Protein AF-A0A356BUW4-F1 (afdb_monomer_lite)

pLDDT: mean 75.7, std 17.0, range [43.22, 95.94]

Structure (mmCIF, N/CA/C/O backbone):
data_AF-A0A356BUW4-F1
#
_entry.id   AF-A0A356BUW4-F1
#
loop_
_atom_site.group_PDB
_atom_site.id
_atom_site.type_symbol
_atom_site.label_atom_id
_atom_site.label_alt_id
_at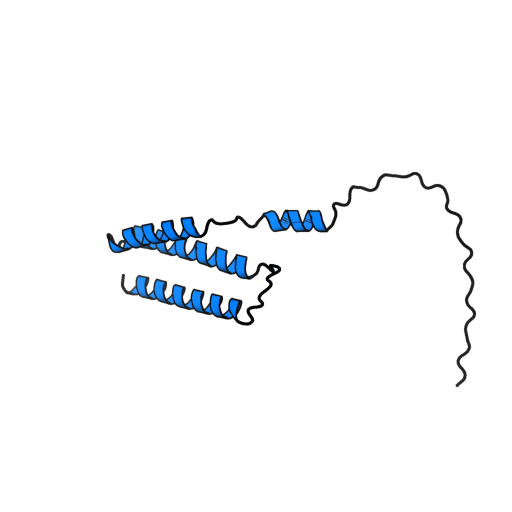om_site.label_comp_id
_atom_site.label_asym_id
_atom_site.label_entity_id
_atom_site.label_seq_id
_atom_site.pdbx_PDB_ins_code
_atom_site.Cartn_x
_atom_site.Cartn_y
_atom_site.Cartn_z
_atom_site.occupancy
_atom_site.B_iso_or_equiv
_atom_site.auth_seq_id
_atom_site.auth_comp_id
_atom_site.auth_asym_id
_atom_site.auth_atom_id
_atom_site.pdbx_PDB_model_num
ATOM 1 N N . MET A 1 1 ? 15.476 -4.150 -73.089 1.00 43.22 1 MET A N 1
ATOM 2 C CA . MET A 1 1 ? 15.822 -2.878 -72.413 1.00 43.22 1 MET A CA 1
ATOM 3 C C . MET A 1 1 ? 17.212 -3.011 -71.805 1.00 43.22 1 MET A C 1
ATOM 5 O O . MET A 1 1 ? 17.425 -3.914 -71.010 1.00 43.22 1 MET A O 1
ATOM 9 N N . ARG A 1 2 ? 18.174 -2.193 -72.248 1.00 43.66 2 ARG A N 1
ATOM 10 C CA . ARG A 1 2 ? 19.601 -2.278 -71.890 1.00 43.66 2 ARG A CA 1
ATOM 11 C C . ARG A 1 2 ? 19.931 -1.054 -71.034 1.00 43.66 2 ARG A C 1
ATOM 13 O O . ARG A 1 2 ? 19.915 0.057 -71.550 1.00 43.66 2 ARG A O 1
ATOM 20 N N . VAL A 1 3 ? 20.143 -1.244 -69.733 1.00 54.28 3 VAL A N 1
ATOM 21 C CA . VAL A 1 3 ? 20.401 -0.133 -68.802 1.00 54.28 3 VAL A CA 1
ATOM 22 C C . VAL A 1 3 ? 21.880 0.246 -68.874 1.00 54.28 3 VAL A C 1
ATOM 24 O O . VAL A 1 3 ? 22.766 -0.588 -68.685 1.00 54.28 3 VAL A O 1
ATOM 27 N N . VAL A 1 4 ? 22.130 1.507 -69.222 1.00 51.88 4 VAL A N 1
ATOM 28 C CA . VAL A 1 4 ? 23.450 2.107 -69.432 1.00 51.88 4 VAL A CA 1
ATOM 29 C C . VAL A 1 4 ? 24.115 2.364 -68.077 1.00 51.88 4 VAL A C 1
ATOM 31 O O . VAL A 1 4 ? 23.539 3.018 -67.213 1.00 51.88 4 VAL A O 1
ATOM 34 N N . LYS A 1 5 ? 25.338 1.855 -67.886 1.00 56.25 5 LYS A N 1
ATOM 35 C CA . LYS A 1 5 ? 26.172 2.139 -66.708 1.00 56.25 5 LYS A CA 1
ATOM 36 C C . LYS A 1 5 ? 26.662 3.589 -66.775 1.00 56.25 5 LYS A C 1
ATOM 38 O O . LYS A 1 5 ? 27.444 3.931 -67.658 1.00 56.25 5 LYS A O 1
ATOM 43 N N . THR A 1 6 ? 26.224 4.437 -65.851 1.00 54.97 6 THR A N 1
ATOM 44 C CA . THR A 1 6 ? 26.754 5.798 -65.696 1.00 54.97 6 THR A CA 1
ATOM 45 C C . THR A 1 6 ? 28.090 5.749 -64.958 1.00 54.97 6 THR A C 1
ATOM 47 O O . THR A 1 6 ? 28.169 5.280 -63.823 1.00 54.97 6 THR A O 1
ATOM 50 N N . ASN A 1 7 ? 29.143 6.216 -65.629 1.00 47.00 7 ASN A N 1
ATOM 51 C CA . ASN A 1 7 ? 30.513 6.271 -65.130 1.00 47.00 7 ASN A CA 1
ATOM 52 C C . ASN A 1 7 ? 30.637 7.090 -63.835 1.00 47.00 7 ASN A C 1
ATOM 54 O O . ASN A 1 7 ? 30.232 8.249 -63.762 1.00 47.00 7 ASN A O 1
ATOM 58 N N . SER A 1 8 ? 31.284 6.482 -62.843 1.00 53.38 8 SER A N 1
ATOM 59 C CA . SER A 1 8 ? 31.722 7.078 -61.583 1.00 53.38 8 SER A CA 1
ATOM 60 C C . SE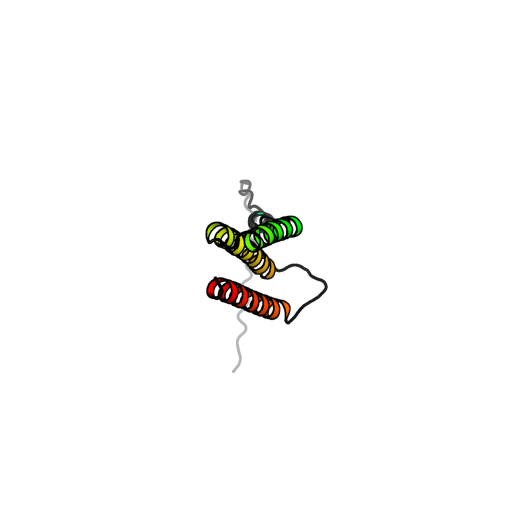R A 1 8 ? 32.715 8.221 -61.826 1.00 53.38 8 SER A C 1
ATOM 62 O O . SER A 1 8 ? 33.866 7.990 -62.213 1.00 53.38 8 SER A O 1
ATOM 64 N N . LYS A 1 9 ? 32.293 9.460 -61.571 1.00 50.75 9 LYS A N 1
ATOM 65 C CA . LYS A 1 9 ? 33.185 10.621 -61.532 1.00 50.75 9 LYS A CA 1
ATOM 66 C C . LYS A 1 9 ? 33.980 10.555 -60.223 1.00 50.75 9 LYS A C 1
ATOM 68 O O . LYS A 1 9 ? 33.431 10.771 -59.152 1.00 50.75 9 LYS A O 1
ATOM 73 N N . ARG A 1 10 ? 35.259 10.179 -60.316 1.00 51.12 10 ARG A N 1
ATOM 74 C CA . ARG A 1 10 ? 36.205 10.133 -59.189 1.00 51.12 10 ARG A CA 1
ATOM 75 C C . ARG A 1 10 ? 36.380 11.538 -58.609 1.00 51.12 10 ARG A C 1
ATOM 77 O O . ARG A 1 10 ? 36.978 12.399 -59.255 1.00 51.12 10 ARG A O 1
ATOM 84 N N . GLU A 1 11 ? 35.868 11.764 -57.407 1.00 54.53 11 GLU A N 1
ATOM 85 C CA . GLU A 1 11 ? 36.181 12.952 -56.615 1.00 54.53 11 GLU A CA 1
ATOM 86 C C . GLU A 1 11 ? 37.638 12.866 -56.136 1.00 54.53 11 GLU A C 1
ATOM 88 O O . GLU A 1 11 ? 38.107 11.825 -55.675 1.00 54.53 11 GLU A O 1
ATOM 93 N N . ARG A 1 12 ? 38.393 13.951 -56.330 1.00 57.00 12 ARG A N 1
ATOM 94 C CA . ARG A 1 12 ? 39.788 14.068 -55.887 1.00 57.00 12 ARG A CA 1
ATOM 95 C C . ARG A 1 12 ? 39.808 14.270 -54.364 1.00 57.00 12 ARG A C 1
ATOM 97 O O . ARG A 1 12 ? 38.963 15.015 -53.870 1.00 57.00 12 ARG A O 1
ATOM 104 N N . PRO A 1 13 ? 40.758 13.681 -53.617 1.00 50.31 13 PRO A N 1
ATOM 105 C CA . PRO A 1 13 ? 40.811 13.863 -52.172 1.00 50.31 13 PRO A CA 1
ATOM 106 C C . PRO A 1 13 ? 41.165 15.316 -51.835 1.00 50.31 13 PRO A C 1
ATOM 108 O O . PRO A 1 13 ? 42.144 15.872 -52.332 1.00 50.31 13 PRO A O 1
ATOM 111 N N . ILE A 1 14 ? 40.336 15.934 -50.997 1.00 58.06 14 ILE A N 1
ATOM 112 C CA . ILE A 1 14 ? 40.521 17.289 -50.482 1.00 58.06 14 ILE A CA 1
ATOM 113 C C . ILE A 1 14 ? 41.618 17.230 -49.410 1.00 58.06 14 ILE A C 1
ATOM 115 O O . ILE A 1 14 ? 41.450 16.576 -48.382 1.00 58.06 14 ILE A O 1
ATOM 119 N N . SER A 1 15 ? 42.747 17.900 -49.646 1.00 60.97 15 SER A N 1
ATOM 120 C CA . SER A 1 15 ? 43.830 18.045 -48.665 1.00 60.97 15 SER A CA 1
ATOM 121 C C . SER A 1 15 ? 43.331 18.751 -47.391 1.00 60.97 15 SER A C 1
ATOM 123 O O . SER A 1 15 ? 42.635 19.766 -47.498 1.00 60.97 15 SER A O 1
ATOM 125 N N . PRO A 1 16 ? 43.690 18.292 -46.175 1.00 52.78 16 PRO A N 1
ATOM 126 C CA . PRO A 1 16 ? 43.192 18.903 -44.952 1.00 52.78 16 PRO A CA 1
ATOM 127 C C . PRO A 1 16 ? 43.909 20.232 -44.686 1.00 52.78 16 PRO A C 1
ATOM 129 O O . PRO A 1 16 ? 45.071 20.279 -44.283 1.00 52.78 16 PRO A O 1
ATOM 132 N N . SER A 1 17 ? 43.189 21.335 -44.886 1.00 51.91 17 SER A N 1
ATOM 133 C CA . SER A 1 17 ? 43.562 22.646 -44.353 1.00 51.91 17 SER A CA 1
ATOM 134 C C . SER A 1 17 ? 43.600 22.580 -42.821 1.00 51.91 17 SER A C 1
ATOM 136 O O . SER A 1 17 ? 42.647 22.115 -42.189 1.00 51.91 17 SER A O 1
ATOM 138 N N . LYS A 1 18 ? 44.712 23.026 -42.219 1.00 56.25 18 LYS A N 1
ATOM 139 C CA . LYS A 1 18 ? 44.938 23.111 -40.764 1.00 56.25 18 LYS A CA 1
ATOM 140 C C . LYS A 1 18 ? 43.823 23.927 -40.091 1.00 56.25 18 LYS A C 1
ATOM 142 O O . LYS A 1 18 ? 43.921 25.144 -39.945 1.00 56.25 18 LYS A O 1
ATOM 147 N N . ARG A 1 19 ? 42.769 23.251 -39.626 1.00 51.91 19 ARG A N 1
ATOM 148 C CA . ARG A 1 19 ? 41.769 23.831 -38.724 1.00 51.91 19 ARG A CA 1
ATOM 149 C C . ARG A 1 19 ? 42.346 23.891 -37.312 1.00 51.91 19 ARG A C 1
ATOM 151 O O . ARG A 1 19 ? 42.727 22.876 -36.735 1.00 51.91 19 ARG A O 1
ATOM 158 N N . ARG A 1 20 ? 42.401 25.107 -36.764 1.00 54.81 20 ARG A N 1
ATOM 159 C CA . ARG A 1 20 ? 42.672 25.374 -35.347 1.00 54.81 20 ARG A CA 1
ATOM 160 C C . ARG A 1 20 ? 41.735 24.513 -34.492 1.00 54.81 20 ARG A C 1
ATOM 162 O O . ARG A 1 20 ? 40.518 24.622 -34.630 1.00 54.81 20 ARG A O 1
ATOM 169 N N . LYS A 1 21 ? 42.303 23.671 -33.624 1.00 45.91 21 LYS A N 1
ATOM 170 C CA . LYS A 1 21 ? 41.563 22.897 -32.620 1.00 45.91 21 LYS A CA 1
ATOM 171 C C . LYS A 1 21 ? 40.911 23.873 -31.635 1.00 45.91 21 LYS A C 1
ATOM 173 O O . LYS A 1 21 ? 41.555 24.320 -30.694 1.00 45.91 21 LYS A O 1
ATOM 178 N N . LYS A 1 22 ? 39.643 24.219 -31.861 1.00 53.03 22 LYS A N 1
ATOM 179 C CA . LYS A 1 22 ? 38.751 24.557 -30.751 1.00 53.03 22 LYS A CA 1
ATOM 180 C C . LYS A 1 22 ? 38.431 23.230 -30.072 1.00 53.03 22 LYS A C 1
ATOM 182 O O . LYS A 1 22 ? 37.983 22.304 -30.747 1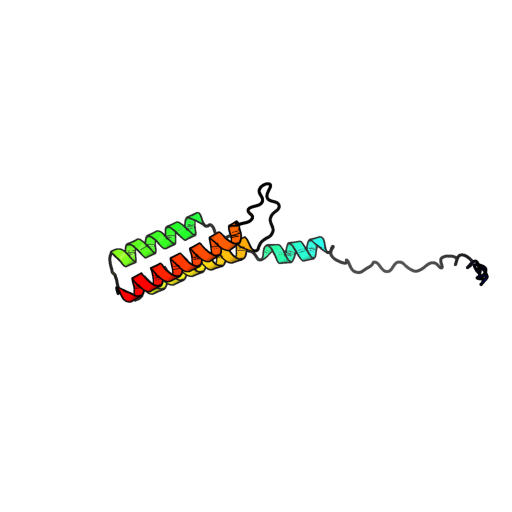.00 53.03 22 LYS A O 1
ATOM 187 N N . SER A 1 23 ? 38.758 23.114 -28.790 1.00 52.22 23 SER A N 1
ATOM 188 C CA . SER A 1 23 ? 38.296 22.005 -27.959 1.00 52.22 23 SER A CA 1
ATOM 189 C C . SER A 1 23 ? 36.773 21.906 -28.093 1.00 52.22 23 SER A C 1
ATOM 191 O O . SER A 1 23 ? 36.106 22.946 -28.033 1.00 52.22 23 SER A O 1
ATOM 193 N N . PRO A 1 24 ? 36.212 20.710 -28.338 1.00 54.84 24 PRO A N 1
ATOM 194 C CA . PRO A 1 24 ? 34.769 20.568 -28.345 1.00 54.84 24 PRO A CA 1
ATOM 195 C C . PRO A 1 24 ? 34.238 20.912 -26.943 1.00 54.84 24 PRO A C 1
ATOM 197 O O . PRO A 1 24 ? 34.958 20.709 -25.956 1.00 54.84 24 PRO A O 1
ATOM 200 N N . PRO A 1 25 ? 33.010 21.447 -26.825 1.00 56.59 25 PRO A N 1
ATOM 201 C CA . PRO A 1 25 ? 32.316 21.403 -25.547 1.00 56.59 25 PRO A CA 1
ATOM 202 C C . PRO A 1 25 ? 32.313 19.940 -25.101 1.00 56.59 25 PRO A C 1
ATOM 204 O O . PRO A 1 25 ? 32.164 19.049 -25.935 1.00 56.59 25 PRO A O 1
ATOM 207 N N . VAL A 1 26 ? 32.563 19.688 -23.818 1.00 59.53 26 VAL A N 1
ATOM 208 C CA . VAL A 1 26 ? 32.483 18.342 -23.247 1.00 59.53 26 VAL A CA 1
ATOM 209 C C . VAL A 1 26 ? 31.030 17.890 -23.396 1.00 59.53 26 VAL A C 1
ATOM 211 O O . VAL A 1 26 ? 30.188 18.194 -22.554 1.00 59.53 26 VAL A O 1
ATOM 214 N N . GLU A 1 27 ? 30.710 17.256 -24.523 1.00 63.12 27 GLU A N 1
ATOM 215 C CA . GLU A 1 27 ? 29.485 16.494 -24.703 1.00 63.12 27 GLU A CA 1
ATOM 216 C C . GLU A 1 27 ? 29.573 15.377 -23.672 1.00 63.12 27 GLU A C 1
ATOM 218 O O . GLU A 1 27 ? 30.347 14.432 -23.829 1.00 63.12 27 GLU A O 1
ATOM 223 N N . ARG A 1 28 ? 28.858 15.550 -22.554 1.00 65.50 28 ARG A N 1
ATOM 224 C CA . ARG A 1 28 ? 28.681 14.483 -21.570 1.00 65.50 28 ARG A CA 1
ATOM 225 C C . ARG A 1 28 ? 28.258 13.242 -22.333 1.00 65.50 28 ARG A C 1
ATOM 227 O O . ARG A 1 28 ? 27.387 13.331 -23.205 1.00 65.50 28 ARG A O 1
ATOM 234 N N . SER A 1 29 ? 28.891 12.111 -22.044 1.00 80.75 29 SER A N 1
ATOM 235 C CA . SER A 1 29 ? 28.521 10.877 -22.723 1.00 80.75 29 SER A CA 1
ATOM 236 C C . SER A 1 29 ? 27.025 10.627 -22.500 1.00 80.75 29 SER A C 1
ATOM 238 O O . SER A 1 29 ? 26.497 10.901 -21.421 1.00 80.75 29 SER A O 1
ATOM 240 N N . PHE A 1 30 ? 26.309 10.149 -23.522 1.00 74.50 30 PHE A N 1
ATOM 241 C CA . PHE A 1 30 ? 24.876 9.840 -23.401 1.00 74.50 30 PHE A CA 1
ATOM 242 C C . PHE A 1 30 ? 24.591 8.966 -22.164 1.00 74.50 30 PHE A C 1
ATOM 244 O O . PHE A 1 30 ? 23.598 9.161 -21.467 1.00 74.50 30 PHE A O 1
ATOM 251 N N . SER A 1 31 ? 25.530 8.075 -21.843 1.00 72.69 31 SER A N 1
ATOM 252 C CA . SER A 1 31 ? 25.543 7.238 -20.646 1.00 72.69 31 SER A CA 1
ATOM 253 C C . SER A 1 31 ? 25.522 8.035 -19.336 1.00 72.69 31 SER A C 1
ATOM 255 O O . SER A 1 31 ? 24.765 7.684 -18.438 1.00 72.69 31 SER A O 1
ATOM 257 N N . GLU A 1 32 ? 26.295 9.117 -19.218 1.00 75.38 32 GLU A N 1
ATOM 258 C CA . GLU A 1 32 ? 26.313 9.975 -18.022 1.00 75.38 32 GLU A CA 1
ATOM 259 C C . GLU A 1 32 ? 24.980 10.704 -17.823 1.00 75.38 32 GLU A C 1
ATOM 261 O O . GLU A 1 32 ? 24.489 10.797 -16.698 1.00 75.38 32 GLU A O 1
ATOM 266 N N . VAL A 1 33 ? 24.362 11.192 -18.904 1.00 76.56 33 VAL A N 1
ATOM 267 C CA . VAL A 1 33 ? 23.043 11.846 -18.830 1.00 76.56 33 VAL A CA 1
ATOM 268 C C . VAL A 1 33 ? 21.973 10.831 -18.422 1.00 76.56 33 VAL A C 1
ATOM 270 O O . VAL A 1 33 ? 21.178 11.107 -17.528 1.00 76.56 33 VAL A O 1
ATOM 273 N N . LEU A 1 34 ? 22.006 9.629 -19.004 1.00 70.94 34 LEU A N 1
ATOM 274 C CA . LEU A 1 34 ? 21.081 8.542 -18.677 1.00 70.94 34 LEU A CA 1
ATOM 275 C C . LEU A 1 34 ? 21.214 8.080 -17.214 1.00 70.94 34 LEU A C 1
ATOM 277 O O . LEU A 1 34 ? 20.207 7.869 -16.543 1.00 70.94 34 LEU A O 1
ATOM 281 N N . GLN A 1 35 ? 22.443 7.947 -16.706 1.00 64.88 35 GLN A N 1
ATOM 282 C CA . GLN A 1 35 ? 22.697 7.583 -15.308 1.00 64.88 35 GLN A CA 1
ATOM 283 C C . GLN A 1 35 ? 22.217 8.672 -14.347 1.00 64.88 35 GLN A C 1
ATOM 285 O O . GLN A 1 35 ? 21.600 8.360 -13.334 1.00 64.88 35 GLN A O 1
ATOM 290 N N . THR A 1 36 ? 22.437 9.946 -14.680 1.00 62.84 36 THR A N 1
ATOM 291 C CA . THR A 1 36 ? 22.002 11.073 -13.837 1.00 62.84 36 THR A CA 1
ATOM 292 C C . THR A 1 36 ? 20.475 11.107 -13.673 1.00 62.84 36 THR A C 1
ATOM 294 O O . THR A 1 36 ? 19.991 11.390 -12.582 1.00 62.84 36 THR A O 1
ATOM 297 N N . GLU A 1 37 ? 19.715 10.751 -14.714 1.00 61.00 37 GLU A N 1
ATOM 298 C CA . GLU A 1 37 ? 18.247 10.634 -14.649 1.00 61.00 37 GLU A CA 1
ATOM 299 C C . GLU A 1 37 ? 17.777 9.396 -13.858 1.00 61.00 37 GLU A C 1
ATOM 301 O O . GLU A 1 37 ? 16.765 9.446 -13.158 1.00 61.00 37 GLU A O 1
ATOM 306 N N . GLN A 1 38 ? 18.521 8.284 -13.907 1.00 56.94 38 GLN A N 1
ATOM 307 C CA . GLN A 1 38 ? 18.186 7.068 -13.149 1.00 56.94 38 GLN A CA 1
ATOM 308 C C . GLN A 1 38 ? 18.390 7.220 -11.632 1.00 56.94 38 GLN A C 1
ATOM 310 O O . GLN A 1 38 ? 17.684 6.579 -10.855 1.00 56.94 38 GLN A O 1
ATOM 315 N N . VAL A 1 39 ? 19.284 8.112 -11.194 1.00 51.19 39 VAL A N 1
ATOM 3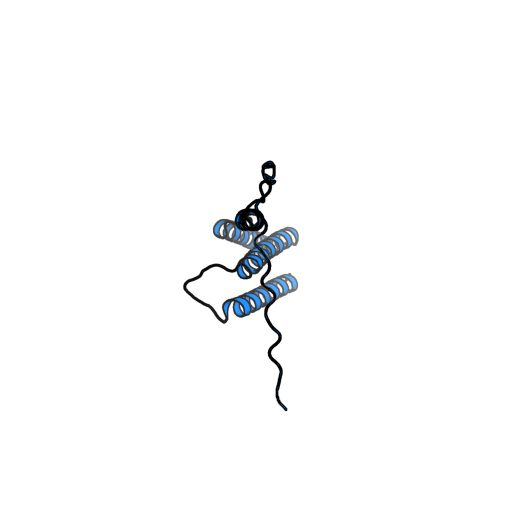16 C CA . VAL A 1 39 ? 19.571 8.391 -9.768 1.00 51.19 39 VAL A CA 1
ATOM 317 C C . VAL A 1 39 ? 18.376 9.033 -9.028 1.00 51.19 39 VAL A C 1
ATOM 319 O O . VAL A 1 39 ? 18.373 9.126 -7.803 1.00 51.19 39 VAL A O 1
ATOM 322 N N . GLY A 1 40 ? 17.312 9.434 -9.734 1.00 51.69 40 GLY A N 1
ATOM 323 C CA . GLY A 1 40 ? 16.096 9.997 -9.132 1.00 51.69 40 GLY A CA 1
ATOM 324 C C . GLY A 1 40 ? 15.175 8.991 -8.422 1.00 51.69 40 GLY A C 1
ATOM 325 O O 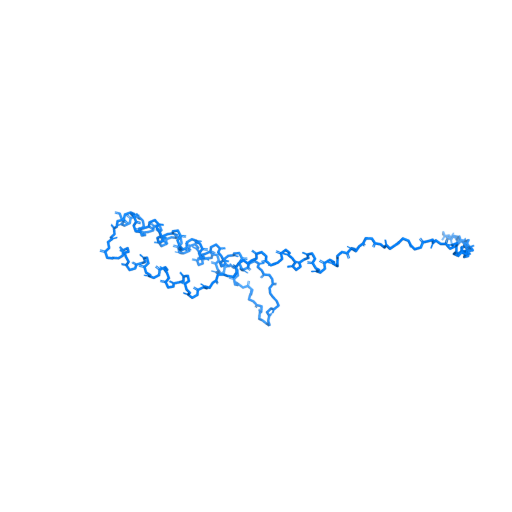. GLY A 1 40 ? 14.227 9.410 -7.747 1.00 51.69 40 GLY A O 1
ATOM 326 N N . VAL A 1 41 ? 15.413 7.682 -8.553 1.00 56.50 41 VAL A N 1
ATOM 327 C CA . VAL A 1 41 ? 14.619 6.662 -7.855 1.00 56.50 41 VAL A CA 1
ATOM 328 C C . VAL A 1 41 ? 15.098 6.594 -6.410 1.00 56.50 41 VAL A C 1
ATOM 330 O O . VAL A 1 41 ? 16.114 5.989 -6.097 1.00 56.50 41 VAL A O 1
ATOM 333 N N . ARG A 1 42 ? 14.380 7.273 -5.513 1.00 57.09 42 ARG A N 1
ATOM 334 C CA . ARG A 1 42 ? 14.594 7.120 -4.072 1.00 57.09 42 ARG A CA 1
ATOM 335 C C . ARG A 1 42 ? 14.303 5.672 -3.701 1.00 57.09 42 ARG A C 1
ATOM 337 O O . ARG A 1 42 ? 13.140 5.272 -3.741 1.00 57.09 42 ARG A O 1
ATOM 344 N N . ASP A 1 43 ? 15.337 4.928 -3.335 1.00 67.88 43 ASP A N 1
ATOM 345 C CA . ASP A 1 43 ? 15.181 3.609 -2.741 1.00 67.88 43 ASP A CA 1
ATOM 346 C C . ASP A 1 43 ? 14.434 3.767 -1.415 1.00 67.88 43 ASP A C 1
ATOM 348 O O . ASP A 1 43 ? 14.900 4.421 -0.480 1.00 67.88 43 ASP A O 1
ATOM 352 N N . ILE A 1 44 ? 13.215 3.236 -1.366 1.00 74.62 44 ILE A N 1
ATOM 353 C CA . ILE A 1 44 ? 12.489 3.076 -0.113 1.00 74.62 44 ILE A CA 1
ATOM 354 C C . ILE A 1 44 ? 13.010 1.795 0.524 1.00 74.62 44 ILE A C 1
ATOM 356 O O . ILE A 1 44 ? 12.990 0.741 -0.115 1.00 74.62 44 ILE A O 1
ATOM 360 N N . ASP A 1 45 ? 13.429 1.875 1.786 1.00 86.81 45 ASP A N 1
ATOM 361 C CA . ASP A 1 45 ? 13.607 0.678 2.600 1.00 86.81 45 ASP A CA 1
ATOM 362 C C . ASP A 1 45 ? 12.232 0.037 2.821 1.00 86.81 45 ASP A C 1
ATOM 364 O O . ASP A 1 45 ? 11.417 0.493 3.629 1.00 86.81 45 ASP A O 1
ATOM 368 N N . LEU A 1 46 ? 11.946 -0.988 2.019 1.00 85.81 46 LEU A N 1
ATOM 369 C CA . LEU A 1 46 ? 10.651 -1.652 2.010 1.00 85.81 46 LEU A CA 1
ATOM 370 C C . LEU A 1 46 ? 10.363 -2.334 3.351 1.00 85.81 46 LEU A C 1
ATOM 372 O O . LEU A 1 46 ? 9.202 -2.385 3.747 1.00 85.81 46 LEU A O 1
ATOM 376 N N . ALA A 1 47 ? 11.389 -2.828 4.052 1.00 88.94 47 ALA A N 1
ATOM 377 C CA . ALA A 1 47 ? 11.209 -3.485 5.342 1.00 88.94 47 ALA A CA 1
ATOM 378 C C . ALA A 1 47 ? 10.713 -2.478 6.385 1.00 88.94 47 ALA A C 1
ATOM 380 O O . ALA A 1 47 ? 9.651 -2.678 6.973 1.00 88.94 47 ALA A O 1
ATOM 381 N N . ALA A 1 48 ? 11.405 -1.344 6.514 1.00 92.25 48 ALA A N 1
ATOM 382 C CA . ALA A 1 48 ? 10.996 -0.269 7.415 1.00 92.25 48 ALA A CA 1
ATOM 383 C C . ALA A 1 48 ? 9.604 0.289 7.057 1.00 92.25 48 ALA A C 1
ATOM 385 O O . ALA A 1 48 ? 8.772 0.523 7.932 1.00 92.25 48 ALA A O 1
ATOM 386 N N . ALA A 1 49 ? 9.306 0.458 5.763 1.00 91.31 49 ALA A N 1
ATOM 387 C CA . ALA A 1 49 ? 7.999 0.947 5.324 1.00 91.31 49 ALA A CA 1
ATOM 388 C C . ALA A 1 49 ? 6.850 -0.018 5.673 1.00 91.31 49 ALA A C 1
ATOM 390 O O . ALA A 1 49 ? 5.748 0.434 5.995 1.00 91.31 49 ALA A O 1
ATOM 391 N N . LEU A 1 50 ? 7.088 -1.332 5.604 1.00 92.81 50 LEU A N 1
ATOM 392 C CA . LEU A 1 50 ? 6.107 -2.344 5.999 1.00 92.81 50 LEU A CA 1
ATOM 393 C C . LEU A 1 50 ? 5.911 -2.378 7.518 1.00 92.81 50 LEU A C 1
ATOM 395 O O . LEU A 1 50 ? 4.766 -2.429 7.965 1.00 92.81 50 LEU A O 1
ATOM 399 N N . GLU A 1 51 ? 6.985 -2.259 8.303 1.00 95.50 51 GLU A N 1
ATOM 400 C CA . GLU A 1 51 ? 6.887 -2.148 9.766 1.00 95.50 51 GLU A CA 1
ATOM 401 C C . GLU A 1 51 ? 6.047 -0.934 10.187 1.00 95.50 51 GLU A C 1
ATOM 403 O O . GLU A 1 51 ? 5.157 -1.055 11.031 1.00 95.50 51 GLU A O 1
ATOM 408 N N . GLU A 1 52 ? 6.245 0.223 9.546 1.00 94.06 52 GLU A N 1
ATOM 409 C CA . GLU A 1 52 ? 5.410 1.402 9.795 1.00 94.06 52 GLU A CA 1
ATOM 410 C C . GLU A 1 52 ? 3.926 1.132 9.495 1.00 94.06 52 GLU A C 1
ATOM 412 O O . GLU A 1 52 ? 3.049 1.555 10.252 1.00 94.06 52 GLU A O 1
ATOM 417 N N . VAL A 1 53 ? 3.614 0.432 8.397 1.00 95.00 53 VAL A N 1
ATOM 418 C CA . VAL A 1 53 ? 2.229 0.063 8.058 1.00 95.00 53 VAL A CA 1
ATOM 419 C C . VAL A 1 53 ? 1.619 -0.839 9.127 1.00 95.00 53 VAL A C 1
ATOM 421 O O . VAL A 1 53 ? 0.462 -0.618 9.498 1.00 95.00 53 VAL A O 1
ATOM 424 N N . ASP A 1 54 ? 2.382 -1.791 9.659 1.00 95.06 54 ASP A N 1
ATOM 425 C CA . ASP A 1 54 ? 1.934 -2.666 10.744 1.00 95.06 54 ASP A CA 1
ATOM 426 C C . ASP A 1 54 ? 1.659 -1.887 12.034 1.00 95.06 54 ASP A C 1
ATOM 428 O O . ASP A 1 54 ? 0.689 -2.178 12.740 1.00 95.06 54 ASP A O 1
ATOM 432 N N . GLU A 1 55 ? 2.451 -0.859 12.342 1.00 95.69 55 GLU A N 1
ATOM 433 C CA . GLU A 1 55 ? 2.152 0.030 13.466 1.00 95.69 55 GLU A CA 1
ATOM 434 C C . GLU A 1 55 ? 0.830 0.777 13.275 1.00 95.69 55 GLU A C 1
ATOM 436 O O . 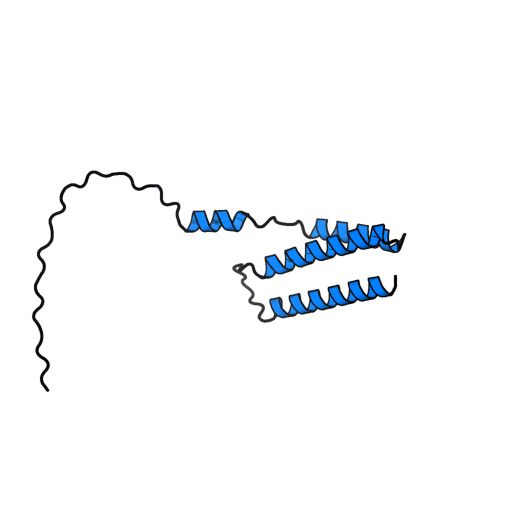GLU A 1 55 ? 0.006 0.818 14.193 1.00 95.69 55 GLU A O 1
ATOM 441 N N . TYR A 1 56 ? 0.593 1.350 12.092 1.00 93.75 56 TYR A N 1
ATOM 442 C CA . TYR A 1 56 ? -0.676 2.022 11.801 1.00 93.75 56 TYR A CA 1
ATOM 443 C C . TYR A 1 56 ? -1.856 1.044 11.826 1.00 93.75 56 TYR A C 1
ATOM 445 O O . TYR A 1 56 ? -2.928 1.408 12.309 1.00 93.75 56 TYR A O 1
ATOM 453 N N . ALA A 1 57 ? -1.659 -0.198 11.376 1.00 93.12 57 ALA A N 1
ATOM 454 C CA . ALA A 1 57 ? -2.668 -1.249 11.458 1.00 93.12 57 ALA A CA 1
ATOM 455 C C . ALA A 1 57 ? -3.011 -1.595 12.916 1.00 93.12 57 ALA A C 1
ATOM 457 O O . ALA A 1 57 ? -4.189 -1.704 13.259 1.00 93.12 57 ALA A O 1
ATOM 458 N N . LYS A 1 58 ? -2.004 -1.713 13.795 1.00 95.19 58 LYS A N 1
ATOM 459 C CA . LYS A 1 58 ? -2.212 -1.940 15.237 1.00 95.19 58 LYS A CA 1
ATOM 460 C C . LYS A 1 58 ? -3.003 -0.799 15.872 1.00 95.19 58 LYS A C 1
ATOM 462 O O . LYS A 1 58 ? -4.012 -1.059 16.520 1.00 95.19 58 LYS A O 1
ATOM 467 N N . ARG A 1 59 ? -2.616 0.454 15.612 1.00 93.62 59 ARG A N 1
ATOM 468 C CA . ARG A 1 59 ? -3.320 1.641 16.136 1.00 93.62 59 ARG A CA 1
ATOM 469 C C . ARG A 1 59 ? -4.766 1.717 15.652 1.00 93.62 59 ARG A C 1
ATOM 471 O O . ARG A 1 59 ? -5.655 2.037 16.434 1.00 93.62 59 ARG A O 1
ATOM 478 N N . LEU A 1 60 ? -5.011 1.394 14.381 1.00 92.56 60 LEU A N 1
ATOM 479 C CA . LEU A 1 60 ? -6.361 1.340 13.820 1.00 92.56 60 LEU A CA 1
ATOM 480 C C . LEU A 1 60 ? -7.204 0.229 14.460 1.00 92.56 60 LEU A C 1
ATOM 482 O O . LEU A 1 60 ? -8.388 0.430 14.709 1.00 92.56 60 LEU A O 1
ATOM 486 N N . ARG A 1 61 ? -6.598 -0.927 14.750 1.00 92.19 61 ARG A N 1
ATOM 487 C CA . ARG A 1 61 ? -7.272 -2.043 15.425 1.00 92.19 61 ARG A CA 1
ATOM 488 C C . ARG A 1 61 ? -7.620 -1.718 16.880 1.00 92.19 61 ARG A C 1
ATOM 490 O O . ARG A 1 61 ? -8.666 -2.147 17.354 1.00 92.19 61 ARG A O 1
ATOM 497 N N . GLU A 1 62 ? -6.748 -1.000 17.582 1.00 93.31 62 GLU A N 1
ATOM 498 C CA . GLU A 1 62 ? -6.978 -0.560 18.965 1.00 93.31 62 GLU A CA 1
ATOM 499 C C . GLU A 1 62 ? -8.018 0.562 19.048 1.00 93.31 62 GLU A C 1
ATOM 501 O O . GLU A 1 62 ? -8.852 0.568 19.951 1.00 93.31 62 GLU A O 1
ATOM 506 N N . SER A 1 63 ? -7.977 1.503 18.104 1.00 91.25 63 SER A N 1
ATOM 507 C CA . SER A 1 63 ? -8.893 2.636 18.034 1.00 91.25 63 SER A CA 1
ATOM 508 C C . SER A 1 63 ? -9.359 2.848 16.590 1.00 91.25 63 SER A C 1
ATOM 510 O O . SER A 1 63 ? -8.667 3.515 15.802 1.00 91.25 63 SER A O 1
ATOM 512 N N . PRO A 1 64 ? -10.532 2.294 16.226 1.00 88.00 64 PRO A N 1
ATOM 513 C CA . PRO A 1 64 ? -11.127 2.468 14.912 1.00 88.00 64 PRO A CA 1
ATOM 514 C C . PRO A 1 64 ? -11.763 3.861 14.830 1.00 88.00 64 PRO A C 1
ATOM 516 O O . PRO A 1 64 ? -12.976 4.023 14.894 1.00 88.00 64 PRO A O 1
ATOM 519 N N . ILE A 1 65 ? -10.917 4.885 14.703 1.00 91.88 65 ILE A N 1
ATOM 520 C CA . ILE A 1 65 ? -11.301 6.279 14.444 1.00 91.88 65 ILE A CA 1
ATOM 521 C C . ILE A 1 65 ? -10.747 6.734 13.088 1.00 91.88 65 ILE A C 1
ATOM 523 O O . ILE A 1 65 ? -9.697 6.267 12.633 1.00 91.88 65 ILE A O 1
ATOM 527 N N . LEU A 1 66 ? -11.435 7.679 12.440 1.00 88.62 66 LEU A N 1
ATOM 528 C CA . LEU A 1 66 ? -11.056 8.181 11.112 1.00 88.62 66 LEU A CA 1
ATOM 529 C C . LEU A 1 66 ? -9.618 8.735 11.084 1.00 88.62 66 LEU A C 1
ATOM 531 O O . LEU A 1 66 ? -8.910 8.596 10.083 1.00 88.62 66 LEU A O 1
ATOM 535 N N . GLU A 1 67 ? -9.171 9.312 12.203 1.00 91.25 67 GLU A N 1
ATOM 536 C CA . GLU A 1 67 ? -7.813 9.834 12.379 1.00 91.25 67 GLU A CA 1
ATOM 537 C C . GLU A 1 67 ? -6.725 8.762 12.238 1.00 91.25 67 GLU A C 1
ATOM 539 O O . GLU A 1 67 ? -5.636 9.084 11.772 1.00 91.25 67 GLU A O 1
ATOM 544 N N . ASN A 1 68 ? -7.019 7.497 12.558 1.00 91.00 68 ASN A N 1
ATOM 545 C CA . ASN A 1 68 ? -6.091 6.371 12.395 1.00 91.00 68 ASN A CA 1
ATOM 546 C C . ASN A 1 68 ? -6.223 5.702 11.019 1.00 91.00 68 ASN A C 1
ATOM 548 O O . ASN A 1 68 ? -5.235 5.223 10.455 1.00 91.00 68 ASN A O 1
ATOM 552 N N . LEU A 1 69 ? -7.425 5.722 10.436 1.00 91.44 69 LEU A N 1
ATOM 553 C CA . LEU A 1 69 ? -7.696 5.125 9.127 1.00 91.44 69 LEU A CA 1
ATOM 554 C C . LEU A 1 69 ? -6.988 5.880 7.990 1.00 91.44 69 LEU A C 1
ATOM 556 O O . LEU A 1 69 ? -6.431 5.268 7.073 1.00 91.44 69 LEU A O 1
ATOM 560 N N . LEU A 1 70 ? -6.984 7.215 8.041 1.00 92.06 70 LEU A N 1
ATOM 561 C CA . LEU A 1 70 ? -6.380 8.047 6.995 1.00 92.06 70 LEU A CA 1
ATOM 562 C C . LEU A 1 70 ? -4.855 7.840 6.860 1.00 92.06 70 LEU A C 1
ATOM 564 O O . LEU A 1 70 ? -4.399 7.636 5.729 1.00 92.06 70 LEU A O 1
ATOM 568 N N . PRO A 1 71 ? -4.048 7.873 7.941 1.00 92.88 71 PRO A N 1
ATOM 569 C CA . PRO A 1 71 ? -2.622 7.553 7.889 1.00 92.88 71 PRO A CA 1
ATOM 570 C C . PRO A 1 71 ? -2.343 6.147 7.360 1.00 92.88 71 PRO A C 1
ATOM 572 O O . PRO A 1 71 ? -1.493 6.002 6.481 1.00 92.88 71 PRO A O 1
ATOM 575 N N . TYR A 1 72 ? -3.098 5.144 7.823 1.00 94.06 72 TYR A N 1
ATOM 576 C CA . TYR A 1 72 ? -2.953 3.759 7.373 1.00 94.06 72 TYR A CA 1
ATOM 577 C C . TYR A 1 72 ? -3.127 3.645 5.850 1.00 94.06 72 TYR A C 1
ATOM 579 O O . TYR A 1 72 ? -2.208 3.222 5.143 1.00 94.06 72 TYR A O 1
ATOM 587 N N . LYS A 1 73 ? -4.247 4.147 5.307 1.00 93.81 73 LYS A N 1
ATOM 588 C CA . LYS A 1 73 ? -4.511 4.131 3.854 1.00 93.81 73 LYS A CA 1
ATOM 589 C C . LYS A 1 73 ? -3.456 4.902 3.059 1.00 93.81 73 LYS A C 1
ATOM 591 O O . LYS A 1 73 ? -3.048 4.464 1.983 1.00 93.81 73 LYS A O 1
ATOM 596 N N . LYS A 1 74 ? -2.991 6.049 3.570 1.00 94.19 74 LYS A N 1
ATOM 597 C CA . LYS A 1 74 ? -1.942 6.848 2.911 1.00 94.19 74 LYS A CA 1
ATOM 598 C C . LYS A 1 74 ? -0.624 6.084 2.808 1.00 94.19 74 LYS A C 1
ATOM 600 O O . LYS A 1 74 ? 0.016 6.145 1.758 1.00 94.19 74 LYS A O 1
ATOM 605 N N . LYS A 1 75 ? -0.226 5.373 3.864 1.00 94.12 75 LYS A N 1
ATOM 606 C CA . LYS A 1 75 ? 1.021 4.598 3.891 1.00 94.12 75 LYS A CA 1
ATOM 607 C C . LYS A 1 75 ? 0.957 3.393 2.960 1.00 94.12 75 LYS A C 1
ATOM 609 O O . LYS A 1 75 ? 1.845 3.252 2.122 1.00 94.12 75 LYS A O 1
ATOM 614 N N . VAL A 1 76 ? -0.136 2.627 2.992 1.00 94.88 76 VAL A N 1
ATOM 615 C CA . VAL A 1 76 ? -0.356 1.515 2.047 1.00 94.88 76 VAL A CA 1
ATOM 616 C C . VAL A 1 76 ? -0.282 2.009 0.598 1.00 94.88 76 VAL A C 1
ATOM 618 O O . VAL A 1 76 ? 0.461 1.457 -0.213 1.00 94.88 76 VAL A O 1
ATOM 621 N N . ARG A 1 77 ? -0.954 3.123 0.277 1.00 93.88 77 ARG A N 1
ATOM 622 C CA . ARG A 1 77 ? -0.901 3.728 -1.063 1.00 93.88 77 ARG A CA 1
ATOM 623 C C . ARG A 1 77 ? 0.517 4.127 -1.482 1.00 93.88 77 ARG A C 1
ATOM 625 O O . ARG A 1 77 ? 0.879 3.940 -2.642 1.00 93.88 77 ARG A O 1
ATOM 632 N N . ALA A 1 78 ? 1.310 4.698 -0.576 1.00 91.94 78 ALA A N 1
ATOM 633 C CA . ALA A 1 78 ? 2.679 5.113 -0.879 1.00 91.94 78 ALA A CA 1
ATOM 634 C C . ALA A 1 78 ? 3.568 3.917 -1.259 1.00 91.94 78 ALA A C 1
ATOM 636 O O . ALA A 1 78 ? 4.303 3.999 -2.245 1.00 91.94 78 ALA A O 1
ATOM 637 N N . ILE A 1 79 ? 3.439 2.799 -0.535 1.00 91.38 79 ILE A N 1
ATOM 638 C CA . ILE A 1 79 ? 4.168 1.558 -0.827 1.00 91.38 79 ILE A CA 1
ATOM 639 C C . ILE A 1 79 ? 3.746 0.990 -2.183 1.00 91.38 79 ILE A C 1
ATOM 641 O O . ILE A 1 79 ? 4.602 0.697 -3.015 1.00 91.38 79 ILE A O 1
ATOM 645 N N . LEU A 1 80 ? 2.441 0.892 -2.453 1.00 91.44 80 LEU A N 1
ATOM 646 C CA . LEU A 1 80 ? 1.950 0.369 -3.733 1.00 91.44 80 LEU A CA 1
ATOM 647 C C . LEU A 1 80 ? 2.427 1.218 -4.916 1.00 91.44 80 LEU A C 1
ATOM 649 O O . LEU A 1 80 ? 2.878 0.674 -5.921 1.00 91.44 80 LEU A O 1
ATOM 653 N N . LEU A 1 81 ? 2.402 2.549 -4.791 1.00 90.19 81 LEU A N 1
ATOM 654 C CA . LEU A 1 81 ? 2.924 3.447 -5.824 1.00 90.19 81 LEU A CA 1
ATOM 655 C C . LEU A 1 81 ? 4.423 3.250 -6.062 1.00 90.19 81 LEU A C 1
ATOM 657 O O . LEU A 1 81 ? 4.864 3.312 -7.210 1.00 90.19 81 LEU A O 1
ATOM 661 N N . PHE A 1 82 ? 5.202 3.022 -5.004 1.00 87.56 82 PHE A N 1
ATOM 662 C CA . PHE A 1 82 ? 6.623 2.716 -5.126 1.00 87.56 82 PHE A CA 1
ATOM 663 C C . PHE A 1 82 ? 6.853 1.381 -5.845 1.00 87.56 82 PHE A C 1
ATOM 665 O O . PHE A 1 82 ? 7.585 1.347 -6.831 1.00 87.56 82 PHE A O 1
ATOM 672 N N . LEU A 1 83 ? 6.160 0.315 -5.434 1.00 86.06 83 LEU A N 1
ATOM 673 C CA . LEU A 1 83 ? 6.277 -1.013 -6.047 1.00 86.06 83 LEU A CA 1
ATOM 674 C C . LEU A 1 83 ? 5.855 -1.012 -7.521 1.00 86.06 83 LEU A C 1
ATOM 676 O O . LEU A 1 83 ? 6.541 -1.588 -8.364 1.00 86.06 83 LEU A O 1
ATOM 680 N N . VAL A 1 84 ? 4.763 -0.320 -7.857 1.00 85.88 84 VAL A N 1
ATOM 681 C CA . VAL A 1 84 ? 4.307 -0.160 -9.245 1.00 85.88 84 VAL A CA 1
ATOM 682 C C . VAL A 1 84 ? 5.357 0.586 -10.069 1.00 85.88 84 VAL A C 1
ATOM 684 O O . VAL A 1 84 ? 5.713 0.121 -11.151 1.00 85.88 84 VAL A O 1
ATOM 687 N N . LYS A 1 85 ? 5.905 1.700 -9.565 1.00 83.75 85 LYS A N 1
ATOM 688 C CA . LYS A 1 85 ? 6.979 2.439 -10.253 1.00 83.75 85 LYS A CA 1
ATOM 689 C C . LYS A 1 85 ? 8.217 1.571 -10.468 1.00 83.75 85 LYS A C 1
ATOM 691 O O . LYS A 1 85 ? 8.741 1.550 -11.579 1.00 83.75 85 LYS A O 1
ATOM 696 N N . GLN A 1 86 ? 8.627 0.812 -9.455 1.00 79.06 86 GLN A N 1
ATOM 697 C CA . GLN A 1 86 ? 9.766 -0.094 -9.556 1.00 79.06 86 GLN A CA 1
ATOM 698 C C . GLN A 1 86 ? 9.509 -1.232 -10.552 1.00 79.06 86 GLN A C 1
ATOM 700 O O . GLN A 1 86 ? 10.414 -1.615 -11.284 1.00 79.06 86 GLN A O 1
ATOM 705 N N . SER A 1 87 ? 8.271 -1.724 -10.663 1.00 76.19 87 SER A N 1
ATOM 706 C CA . SER A 1 87 ? 7.906 -2.785 -11.618 1.00 76.19 87 SER A CA 1
ATOM 707 C C . SER A 1 87 ? 8.020 -2.372 -13.096 1.00 76.19 87 SER A C 1
ATOM 709 O O . SER A 1 87 ? 8.128 -3.230 -13.980 1.00 76.19 87 SER A O 1
ATOM 711 N N . TYR A 1 88 ? 8.000 -1.063 -13.374 1.00 71.56 88 TYR A N 1
ATOM 712 C CA . TYR A 1 88 ? 8.265 -0.515 -14.706 1.00 71.56 88 TYR A CA 1
ATOM 713 C C . TYR A 1 88 ? 9.762 -0.356 -14.997 1.00 71.56 88 TYR A C 1
ATOM 715 O O . TYR A 1 88 ? 10.124 -0.208 -16.165 1.00 71.56 88 TYR A O 1
ATOM 723 N N . SER A 1 89 ? 10.624 -0.414 -13.977 1.00 68.50 89 SER A N 1
ATOM 724 C CA . SER A 1 89 ? 12.075 -0.394 -14.157 1.00 68.50 89 SER A CA 1
ATOM 725 C C . SER A 1 89 ? 12.534 -1.680 -14.848 1.00 68.50 89 SER A C 1
ATOM 727 O O . SER A 1 89 ? 12.173 -2.787 -14.447 1.00 68.50 89 SER A O 1
ATOM 729 N N . VAL A 1 90 ? 13.303 -1.540 -15.929 1.00 57.97 90 VAL A N 1
ATOM 730 C CA . VAL A 1 90 ? 13.896 -2.671 -16.649 1.00 57.97 90 VAL A CA 1
ATOM 731 C C . VAL A 1 90 ? 15.228 -2.985 -15.979 1.00 57.97 90 VAL A C 1
ATOM 733 O O . VAL A 1 90 ? 16.199 -2.260 -16.170 1.00 57.97 90 VAL A O 1
ATOM 736 N N . GLN A 1 91 ? 15.264 -4.045 -15.176 1.00 58.09 91 GLN A N 1
ATOM 737 C CA . GLN A 1 91 ? 16.504 -4.584 -14.620 1.00 58.09 91 GLN A CA 1
ATOM 738 C C . GLN A 1 91 ? 16.962 -5.783 -15.455 1.00 58.09 91 GLN A C 1
ATOM 740 O O . GLN A 1 91 ? 16.132 -6.554 -15.942 1.00 58.09 91 GLN A O 1
ATOM 745 N N . GLU A 1 92 ? 18.276 -5.950 -15.621 1.00 54.97 92 GLU A N 1
ATOM 746 C CA . GLU A 1 92 ? 18.850 -7.193 -16.143 1.00 54.97 92 GLU A CA 1
ATOM 747 C C . GLU A 1 92 ? 18.622 -8.301 -15.106 1.00 54.97 92 GLU A C 1
ATOM 749 O O . GLU A 1 92 ? 19.425 -8.510 -14.200 1.00 54.97 92 GLU A O 1
ATOM 754 N N . SER A 1 93 ? 17.481 -8.985 -15.194 1.00 58.16 93 SER A N 1
ATOM 755 C CA . SER A 1 93 ? 17.189 -10.159 -14.380 1.00 58.16 93 SER A CA 1
ATOM 756 C C . SER A 1 93 ? 17.441 -11.428 -15.187 1.00 58.16 93 SER A C 1
ATOM 758 O O . SER A 1 93 ? 16.965 -11.586 -16.309 1.00 58.16 93 SER A O 1
ATOM 760 N N . THR A 1 94 ? 18.137 -12.391 -14.584 1.00 57.34 94 THR A N 1
ATOM 761 C CA . THR A 1 94 ? 18.342 -13.737 -15.156 1.00 57.34 94 THR A CA 1
ATOM 762 C C . THR A 1 94 ? 17.021 -14.498 -15.344 1.00 57.34 94 THR A C 1
ATOM 764 O O . THR A 1 94 ? 16.963 -15.496 -16.058 1.00 57.34 94 THR A O 1
ATOM 767 N N . VAL A 1 95 ? 15.947 -14.031 -14.702 1.00 59.56 95 VAL A N 1
ATOM 768 C CA . VAL A 1 95 ? 14.614 -14.635 -14.723 1.00 59.56 95 VAL A CA 1
ATOM 769 C C . VAL A 1 95 ? 13.638 -13.680 -15.403 1.00 59.56 95 VAL A C 1
ATOM 771 O O . VAL A 1 95 ? 13.502 -12.528 -14.994 1.00 59.56 95 VAL A O 1
ATOM 774 N N . TYR A 1 96 ? 12.950 -14.171 -16.432 1.00 60.50 96 TYR A N 1
ATOM 775 C CA . TYR A 1 96 ? 11.894 -13.453 -17.138 1.00 60.50 96 TYR A CA 1
ATOM 776 C C . TYR A 1 96 ? 10.530 -13.932 -16.631 1.00 60.50 96 TYR A C 1
ATOM 778 O O . TYR A 1 96 ? 10.147 -15.078 -16.864 1.00 60.50 96 TYR A O 1
ATOM 786 N N . ASP A 1 97 ? 9.798 -13.065 -15.932 1.00 67.94 97 ASP A N 1
ATOM 787 C CA . ASP A 1 97 ? 8.423 -13.343 -15.512 1.00 67.94 97 ASP A CA 1
ATOM 788 C C . ASP A 1 97 ? 7.431 -12.739 -16.519 1.00 67.94 97 ASP A C 1
ATOM 790 O O . ASP A 1 97 ? 7.200 -11.528 -16.548 1.00 67.94 97 ASP A O 1
ATOM 794 N N . PHE A 1 98 ? 6.816 -13.596 -17.339 1.00 60.44 98 PHE A N 1
ATOM 795 C CA . PHE A 1 98 ? 5.823 -13.189 -18.340 1.00 60.44 98 PHE A CA 1
ATOM 796 C C . PHE A 1 98 ? 4.524 -12.646 -17.713 1.00 60.44 98 PHE A C 1
ATOM 798 O O . PHE A 1 98 ? 3.797 -11.885 -18.354 1.00 60.44 98 PHE A O 1
ATOM 805 N N . GLN A 1 99 ? 4.211 -13.015 -16.466 1.00 66.62 99 GLN A N 1
ATOM 806 C CA . GLN A 1 99 ? 2.977 -12.614 -15.782 1.00 66.62 99 GLN A CA 1
ATOM 807 C C . GLN A 1 99 ? 3.182 -11.563 -14.686 1.00 66.62 99 GLN A C 1
ATOM 809 O O . GLN A 1 99 ? 2.192 -10.986 -14.231 1.00 66.62 99 GLN A O 1
ATOM 814 N N . GLY A 1 100 ? 4.422 -11.271 -14.291 1.00 70.62 100 GLY A N 1
ATOM 815 C CA . GLY A 1 100 ? 4.741 -10.481 -13.096 1.00 70.62 100 GLY A CA 1
ATOM 816 C C . GLY A 1 100 ? 4.001 -9.148 -13.003 1.00 70.62 100 GLY A C 1
ATOM 817 O O . GLY A 1 100 ? 3.374 -8.853 -11.987 1.00 70.62 100 GLY A O 1
ATOM 818 N N . ARG A 1 101 ? 3.961 -8.378 -14.099 1.00 72.00 101 ARG A N 1
ATOM 819 C CA . ARG A 1 101 ? 3.252 -7.083 -14.141 1.00 72.00 101 ARG A CA 1
ATOM 820 C C . ARG A 1 101 ? 1.738 -7.229 -14.014 1.00 72.00 101 ARG A C 1
ATOM 822 O O . ARG A 1 101 ? 1.108 -6.480 -13.276 1.00 72.00 101 ARG A O 1
ATOM 829 N N . ARG A 1 102 ? 1.144 -8.208 -14.707 1.00 78.00 102 ARG A N 1
ATOM 830 C CA . ARG A 1 102 ? -0.302 -8.465 -14.628 1.00 78.00 102 ARG A CA 1
ATOM 831 C C . ARG A 1 102 ? -0.688 -8.918 -13.223 1.00 78.00 102 ARG A C 1
ATOM 833 O O . ARG A 1 102 ? -1.667 -8.422 -12.679 1.00 78.00 102 ARG A O 1
ATOM 840 N N . ARG A 1 103 ? 0.094 -9.824 -12.628 1.00 83.38 103 ARG A N 1
ATOM 841 C CA . ARG A 1 103 ? -0.129 -10.315 -11.264 1.00 83.38 103 ARG A CA 1
ATOM 842 C C . ARG A 1 103 ? -0.033 -9.185 -10.241 1.00 83.38 103 ARG A C 1
ATOM 844 O O . ARG A 1 103 ? -0.879 -9.116 -9.358 1.00 83.38 103 ARG A O 1
ATOM 851 N N . LEU A 1 104 ? 0.946 -8.290 -10.384 1.00 84.88 104 LEU A N 1
ATOM 852 C CA . LEU A 1 104 ? 1.097 -7.127 -9.511 1.00 84.88 104 LEU A CA 1
ATOM 853 C C . LEU A 1 104 ? -0.128 -6.209 -9.567 1.00 84.88 104 LEU A C 1
ATOM 855 O O . LEU A 1 104 ? -0.645 -5.838 -8.522 1.00 84.88 104 LEU A O 1
ATOM 859 N N . LEU A 1 105 ? -0.630 -5.886 -10.762 1.00 86.56 105 LEU A N 1
ATOM 860 C CA . LEU A 1 105 ? -1.813 -5.029 -10.903 1.00 86.56 105 LEU A CA 1
ATOM 861 C C . LEU A 1 105 ? -3.078 -5.670 -10.316 1.00 86.56 105 LEU A C 1
ATOM 863 O O . LEU A 1 105 ? -3.838 -4.985 -9.641 1.00 86.56 105 LEU A O 1
ATOM 867 N N . VAL A 1 106 ? -3.266 -6.982 -10.497 1.00 89.88 106 VAL A N 1
ATOM 868 C CA . VAL A 1 106 ? -4.374 -7.725 -9.863 1.00 89.88 106 VAL A CA 1
ATOM 869 C C . VAL A 1 106 ? -4.256 -7.699 -8.336 1.00 89.88 106 VAL A C 1
ATOM 871 O O . VAL A 1 106 ? -5.256 -7.555 -7.639 1.00 89.88 106 VAL A O 1
ATOM 874 N N . LEU A 1 107 ? -3.038 -7.808 -7.795 1.00 90.62 107 LEU A N 1
ATOM 875 C CA . LEU A 1 107 ? -2.820 -7.685 -6.354 1.00 90.62 107 LEU A CA 1
ATOM 876 C C . LEU A 1 107 ? -3.146 -6.275 -5.855 1.00 90.62 107 LEU A C 1
ATOM 878 O O . LEU A 1 107 ? -3.830 -6.151 -4.844 1.00 90.62 107 LEU A O 1
ATOM 882 N N . VAL A 1 108 ? -2.721 -5.227 -6.566 1.00 92.50 108 VAL A N 1
ATOM 883 C CA . VAL A 1 108 ? -3.077 -3.837 -6.230 1.00 92.50 108 VAL A CA 1
ATOM 884 C C . VAL A 1 108 ? -4.597 -3.668 -6.190 1.00 92.50 108 VAL A C 1
ATOM 886 O O . VAL A 1 108 ? -5.118 -3.164 -5.200 1.00 92.50 108 VAL A O 1
ATOM 889 N N . GLU A 1 109 ? -5.310 -4.171 -7.200 1.00 92.69 109 GLU A N 1
ATOM 890 C CA . GLU A 1 109 ? -6.777 -4.130 -7.249 1.00 92.69 109 GLU A CA 1
ATOM 891 C C . GLU A 1 109 ? -7.415 -4.851 -6.052 1.00 92.69 109 GLU A C 1
ATOM 893 O O . GLU A 1 109 ? -8.319 -4.317 -5.412 1.00 92.69 109 GLU A O 1
ATOM 898 N N . SER A 1 110 ? -6.907 -6.033 -5.688 1.00 95.94 110 SER A N 1
ATOM 899 C CA . SER A 1 110 ? -7.407 -6.769 -4.520 1.00 95.94 110 SER A CA 1
ATOM 900 C C . SER A 1 110 ? -7.173 -6.024 -3.200 1.00 95.94 110 SER A C 1
ATOM 902 O O . SER A 1 110 ? -8.015 -6.074 -2.304 1.00 95.94 110 SER A O 1
ATOM 904 N N . ILE A 1 111 ? -6.055 -5.301 -3.076 1.00 94.25 111 ILE A N 1
ATOM 905 C CA . ILE A 1 111 ? -5.750 -4.497 -1.888 1.00 94.25 111 ILE A CA 1
ATOM 906 C C . ILE A 1 111 ? -6.682 -3.286 -1.819 1.00 94.25 111 ILE A C 1
ATOM 908 O O . ILE A 1 111 ? -7.221 -3.001 -0.750 1.00 94.25 111 ILE A O 1
ATOM 912 N N . ASP A 1 112 ? -6.917 -2.607 -2.942 1.00 93.56 112 ASP A N 1
ATOM 913 C CA . ASP A 1 112 ? -7.857 -1.486 -3.011 1.00 93.56 112 ASP A CA 1
ATOM 914 C C . ASP A 1 112 ? -9.275 -1.923 -2.612 1.00 93.56 112 ASP A C 1
ATOM 916 O O . ASP A 1 112 ? -9.901 -1.259 -1.783 1.00 93.56 112 ASP A O 1
ATOM 920 N N . GLN A 1 113 ? -9.742 -3.080 -3.101 1.00 95.81 113 GLN A N 1
ATOM 921 C CA . GLN A 1 113 ? -11.028 -3.666 -2.695 1.00 95.81 113 GLN A CA 1
ATOM 922 C C . GLN A 1 113 ? -11.090 -3.906 -1.182 1.00 95.81 113 GLN A C 1
ATOM 924 O O . GLN A 1 113 ? -12.063 -3.519 -0.536 1.00 95.81 113 GLN A O 1
ATOM 929 N N . LYS A 1 114 ? -10.036 -4.477 -0.584 1.00 94.38 114 LYS A N 1
ATOM 930 C CA . LYS A 1 114 ? -9.983 -4.714 0.869 1.00 94.38 114 LYS A CA 1
ATOM 931 C C . LYS A 1 114 ? -9.968 -3.423 1.684 1.00 94.38 114 LYS A C 1
ATOM 933 O O . LYS A 1 114 ? -10.610 -3.356 2.728 1.00 94.38 114 LYS A O 1
ATOM 938 N N . LEU A 1 115 ? -9.277 -2.383 1.217 1.00 93.00 115 LEU A N 1
ATOM 939 C CA . LEU A 1 115 ? -9.303 -1.070 1.869 1.00 93.00 115 LEU A CA 1
ATOM 940 C C . LEU A 1 115 ? -10.666 -0.383 1.733 1.00 93.00 115 LEU A C 1
ATOM 942 O O . LEU A 1 115 ? -11.044 0.403 2.607 1.00 93.00 115 LEU A O 1
ATOM 946 N N . GLU A 1 116 ? -11.389 -0.634 0.645 1.00 93.38 116 GLU A N 1
ATOM 947 C CA . GLU A 1 116 ? -12.748 -0.139 0.457 1.00 93.38 116 GLU A CA 1
ATOM 948 C C . GLU A 1 116 ? -13.735 -0.862 1.377 1.00 93.38 116 GLU A C 1
ATOM 950 O O . GLU A 1 116 ? -14.481 -0.188 2.084 1.00 93.38 116 GLU A O 1
ATOM 955 N N . GLU A 1 117 ? -13.684 -2.196 1.441 1.00 93.69 117 GLU A N 1
ATOM 956 C CA . GLU A 1 117 ? -14.453 -3.015 2.393 1.00 93.69 117 GLU A CA 1
ATOM 957 C C . GLU A 1 117 ? -14.235 -2.532 3.833 1.00 93.69 117 GLU A C 1
ATOM 959 O O . GLU A 1 117 ? -15.199 -2.184 4.511 1.00 93.69 117 GLU A O 1
ATOM 964 N N . LEU A 1 118 ? -12.974 -2.358 4.245 1.00 89.38 118 LEU A N 1
ATOM 965 C CA . LEU A 1 118 ? -12.606 -1.803 5.554 1.00 89.38 118 LEU A CA 1
ATOM 966 C C . LEU A 1 118 ? -13.248 -0.431 5.815 1.00 89.38 118 LEU A C 1
ATOM 968 O O . LEU A 1 118 ? -13.603 -0.116 6.943 1.00 89.38 118 LEU A O 1
ATOM 972 N N . THR A 1 119 ? -13.373 0.409 4.784 1.00 89.94 119 THR A N 1
ATOM 973 C CA . THR A 1 119 ? -13.977 1.745 4.920 1.00 89.94 119 THR A CA 1
ATOM 974 C C . THR A 1 119 ? -15.507 1.680 4.983 1.00 89.94 119 THR A C 1
ATOM 976 O O . THR A 1 119 ? -16.119 2.601 5.506 1.00 89.94 119 THR A O 1
ATOM 979 N N . ARG A 1 120 ? -16.134 0.633 4.433 1.00 90.00 120 ARG A N 1
ATOM 980 C CA . ARG A 1 120 ? -17.593 0.427 4.472 1.00 90.00 120 ARG A CA 1
ATOM 981 C C . ARG A 1 120 ? -18.066 -0.194 5.784 1.00 90.00 120 ARG A C 1
ATOM 983 O O . ARG A 1 120 ? -19.199 0.042 6.180 1.00 90.00 120 ARG A O 1
ATOM 990 N N . GLU A 1 121 ? -17.224 -1.008 6.412 1.00 82.75 121 GLU A N 1
ATOM 991 C CA . GLU A 1 121 ? -17.482 -1.615 7.727 1.00 82.75 121 GLU A CA 1
ATOM 992 C C . GLU A 1 121 ? -17.269 -0.637 8.896 1.00 82.75 121 GLU A C 1
ATOM 994 O O . GLU A 1 121 ? -17.552 -0.977 10.045 1.00 82.75 121 GLU A O 1
ATOM 999 N N . PHE A 1 122 ? -16.769 0.561 8.593 1.00 71.56 122 PHE A N 1
ATOM 1000 C CA . PHE A 1 122 ? -16.472 1.646 9.517 1.00 71.56 122 PHE A CA 1
ATOM 1001 C C . PHE A 1 122 ? -17.633 2.645 9.605 1.00 71.56 122 PHE A C 1
ATOM 1003 O O . PHE A 1 122 ? -17.974 3.055 10.737 1.00 71.56 122 PHE A O 1
#

Secondary structure (DSSP, 8-state):
----------PPPPP------PPPP----HHHHHHHHHTT-----HHHHHHHHHHHHHHHHH---HHHHHHHHHHHHHHHHHHHHHHTS----SS--SSHHHHHHHHHHHHHHHHHHHHH--

Sequence (122 aa):
MRVVKTNSKRERPISPSKRRKKSPPVERSFSEVLQTEQVGVRDIDLAAALEEVDEYAKRLRESPILENLLPYKKKVRAILLFLVKQSYSVQESTVYDFQGRRRLLVLVESIDQKLEELTREF

Foldseek 3Di:
DDDDDDDDDDDDDDDDDDDDDPDDDPPPPPVVVVVVVVVPLPDDPLVVLVVVLVVLVVVCVVPVDPVSLVVNVVSVVVSLVSVLVVVPDDDPDPDDDPCVNVVSVVVVVVVVVVSVVVVVVD

Radius of gyration: 29.79 Å; chains: 1; bounding box: 62×40×91 Å